Protein AF-A0A960QVB6-F1 (afdb_monomer_lite)

Structure (mmCIF, N/CA/C/O backbone):
data_AF-A0A960QVB6-F1
#
_entry.id   AF-A0A960QVB6-F1
#
loop_
_atom_site.group_PDB
_atom_site.id
_atom_site.type_symbol
_atom_site.label_atom_id
_atom_site.label_alt_id
_atom_site.label_comp_id
_atom_site.label_asym_id
_atom_site.label_entity_id
_atom_site.label_seq_id
_atom_site.pdbx_PDB_ins_code
_atom_site.Cartn_x
_atom_site.Cartn_y
_atom_site.Cartn_z
_atom_site.occupancy
_atom_site.B_iso_or_equiv
_atom_site.auth_seq_id
_atom_site.auth_comp_id
_atom_site.auth_asym_id
_atom_site.auth_atom_id
_atom_site.pdbx_PDB_model_num
ATOM 1 N N . ASP A 1 1 ? 11.034 -5.107 14.379 1.00 56.69 1 ASP A N 1
ATOM 2 C CA . ASP A 1 1 ? 11.089 -4.723 15.802 1.00 56.69 1 ASP A CA 1
ATOM 3 C C . ASP A 1 1 ? 9.860 -5.320 16.473 1.00 56.69 1 ASP A C 1
ATOM 5 O O . ASP A 1 1 ? 8.803 -5.321 15.856 1.00 56.69 1 ASP A O 1
ATOM 9 N N . GLN A 1 2 ? 9.984 -5.855 17.685 1.00 61.66 2 GLN A N 1
ATOM 10 C CA . GLN A 1 2 ? 8.867 -6.417 18.454 1.00 61.66 2 GLN A CA 1
ATOM 11 C C . GLN A 1 2 ? 7.765 -5.370 18.742 1.00 61.66 2 GLN A C 1
ATOM 13 O O . GLN A 1 2 ? 6.646 -5.732 19.089 1.00 61.66 2 GLN A O 1
ATOM 18 N N . LYS A 1 3 ? 8.071 -4.075 18.558 1.00 71.31 3 LYS A N 1
ATOM 19 C CA . LYS A 1 3 ? 7.130 -2.948 18.660 1.00 71.31 3 LYS A CA 1
ATOM 20 C C . LYS A 1 3 ? 6.368 -2.622 17.372 1.00 71.31 3 LYS A C 1
ATOM 22 O O . LYS A 1 3 ? 5.422 -1.839 17.424 1.00 71.31 3 LYS A O 1
ATOM 27 N N . THR A 1 4 ? 6.774 -3.159 16.222 1.00 69.88 4 THR A N 1
ATOM 28 C CA . THR A 1 4 ? 6.076 -2.908 14.955 1.00 69.88 4 THR A CA 1
ATOM 29 C C . THR A 1 4 ? 5.006 -3.983 14.765 1.00 69.88 4 THR A C 1
ATOM 31 O O . THR A 1 4 ? 5.360 -5.161 14.690 1.00 69.88 4 THR A O 1
ATOM 34 N N . PRO A 1 5 ? 3.714 -3.620 14.709 1.00 80.19 5 PRO A N 1
ATOM 35 C CA . PRO A 1 5 ? 2.648 -4.590 14.511 1.00 80.19 5 PRO A CA 1
ATOM 36 C C . PRO A 1 5 ? 2.781 -5.285 13.153 1.00 80.19 5 PRO A C 1
ATOM 38 O O . PRO A 1 5 ? 3.361 -4.741 12.209 1.00 80.19 5 PRO A O 1
ATOM 41 N N . ALA A 1 6 ? 2.233 -6.498 13.064 1.00 89.56 6 ALA A N 1
ATOM 42 C CA . ALA A 1 6 ? 2.119 -7.196 11.792 1.00 89.56 6 ALA A CA 1
ATOM 43 C C . ALA A 1 6 ? 1.282 -6.357 10.816 1.00 89.56 6 ALA A C 1
ATOM 45 O O . ALA A 1 6 ? 0.290 -5.737 11.205 1.00 89.56 6 ALA A O 1
ATOM 46 N N . TYR A 1 7 ? 1.690 -6.348 9.552 1.00 94.50 7 TYR A N 1
ATOM 47 C CA . TYR A 1 7 ? 0.941 -5.712 8.479 1.00 94.50 7 TYR A CA 1
ATOM 48 C C . TYR A 1 7 ? 0.305 -6.777 7.588 1.00 94.50 7 TYR A C 1
ATOM 50 O O . TYR A 1 7 ? 0.793 -7.903 7.481 1.00 94.50 7 TYR A O 1
ATOM 58 N N . GLU A 1 8 ? -0.778 -6.399 6.926 1.00 96.44 8 GLU A N 1
ATOM 59 C CA . GLU A 1 8 ? -1.409 -7.189 5.880 1.00 96.44 8 GLU A CA 1
ATOM 60 C C . GLU A 1 8 ? -0.887 -6.731 4.517 1.00 96.44 8 GLU A C 1
ATOM 62 O O . GLU A 1 8 ? -0.880 -5.533 4.213 1.00 96.44 8 GLU A O 1
ATOM 67 N N . SER A 1 9 ? -0.459 -7.688 3.695 1.00 96.75 9 SER A N 1
ATOM 68 C CA . SER A 1 9 ? -0.113 -7.448 2.297 1.00 96.75 9 SER A CA 1
ATOM 69 C C . SER A 1 9 ? -1.366 -7.592 1.439 1.00 96.75 9 SER A C 1
ATOM 71 O O . SER A 1 9 ? -1.954 -8.668 1.370 1.00 96.75 9 SER A O 1
ATOM 73 N N . LEU A 1 10 ? -1.789 -6.500 0.804 1.00 96.38 10 LEU A N 1
ATOM 74 C CA . LEU A 1 10 ? -2.958 -6.465 -0.084 1.00 96.38 10 LEU A CA 1
ATOM 75 C C . LEU A 1 10 ? -2.589 -6.687 -1.553 1.00 96.38 10 LEU A C 1
ATOM 77 O O . LEU A 1 10 ? -3.462 -6.908 -2.389 1.00 96.38 10 LEU A O 1
ATOM 81 N N . GLY A 1 11 ? -1.302 -6.599 -1.875 1.00 94.81 11 GLY A N 1
ATOM 82 C CA . GLY A 1 11 ? -0.792 -6.804 -3.218 1.00 94.81 11 GLY A CA 1
ATOM 83 C C . GLY A 1 11 ? 0.694 -7.111 -3.184 1.00 94.81 11 GLY A C 1
ATOM 84 O O . GLY A 1 11 ? 1.435 -6.533 -2.387 1.00 94.81 11 GLY A O 1
ATOM 85 N N . LEU A 1 12 ? 1.118 -8.002 -4.074 1.00 96.25 12 LEU A N 1
ATOM 86 C CA . LEU A 1 12 ? 2.513 -8.374 -4.272 1.00 96.25 12 LEU A CA 1
ATOM 87 C C . LEU A 1 12 ? 2.980 -7.913 -5.648 1.00 96.25 12 LEU A C 1
ATOM 89 O O . LEU A 1 12 ? 2.200 -7.877 -6.603 1.00 96.25 12 LEU A O 1
ATOM 93 N N . PHE A 1 13 ? 4.266 -7.611 -5.767 1.00 93.38 13 PHE A N 1
ATOM 94 C CA . PHE A 1 13 ? 4.889 -7.447 -7.071 1.00 93.38 13 PHE A CA 1
ATOM 95 C C . PHE A 1 13 ? 4.944 -8.799 -7.785 1.00 93.38 13 PHE A C 1
ATOM 97 O O . PHE A 1 13 ? 5.601 -9.728 -7.320 1.00 93.38 13 PHE A O 1
ATOM 104 N N . ALA A 1 14 ? 4.262 -8.916 -8.924 1.00 91.56 14 ALA A N 1
ATOM 105 C CA . ALA A 1 14 ? 4.299 -10.134 -9.736 1.00 91.56 14 ALA A CA 1
ATOM 106 C C . ALA A 1 14 ? 5.659 -10.327 -10.429 1.00 91.56 14 ALA A C 1
ATOM 108 O O . ALA A 1 14 ? 6.113 -11.449 -10.630 1.00 91.56 14 ALA A O 1
ATOM 109 N N . SER A 1 15 ? 6.311 -9.223 -10.787 1.00 89.69 15 SER A N 1
ATOM 110 C CA . SER A 1 15 ? 7.607 -9.195 -11.452 1.00 89.69 15 SER A CA 1
ATOM 111 C C . SER A 1 15 ? 8.370 -7.935 -11.054 1.00 89.69 15 SER A C 1
ATOM 113 O O . SER A 1 15 ? 7.899 -7.126 -10.255 1.00 89.69 15 SER A O 1
ATOM 115 N N . GLU A 1 16 ? 9.541 -7.745 -11.646 1.00 88.38 16 GLU A N 1
ATOM 116 C CA . GLU A 1 16 ? 10.397 -6.590 -11.403 1.00 88.38 16 GLU A CA 1
ATOM 117 C C . GLU A 1 16 ? 10.803 -5.904 -12.709 1.00 88.38 16 GLU A C 1
ATOM 119 O O . GLU A 1 16 ? 10.741 -6.494 -13.789 1.00 88.38 16 GLU A O 1
ATOM 124 N N . ILE A 1 17 ? 11.238 -4.648 -12.602 1.00 85.31 17 ILE A N 1
ATOM 125 C CA . ILE A 1 17 ? 11.809 -3.886 -13.713 1.00 85.31 17 ILE A CA 1
ATOM 126 C C . ILE A 1 17 ? 13.244 -3.519 -13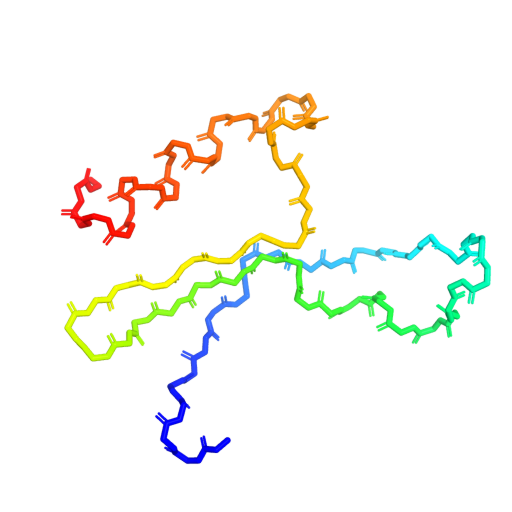.334 1.00 85.31 17 ILE A C 1
ATOM 128 O O . ILE A 1 17 ? 13.498 -2.482 -12.727 1.00 85.31 17 ILE A O 1
ATOM 132 N N . ALA A 1 18 ? 14.198 -4.366 -13.716 1.00 85.44 18 ALA A N 1
ATOM 133 C CA . ALA A 1 18 ? 15.623 -4.145 -13.475 1.00 85.44 18 ALA A CA 1
ATOM 134 C C . ALA A 1 18 ? 16.245 -3.212 -14.535 1.00 85.44 18 ALA A C 1
ATOM 136 O O . ALA A 1 18 ? 17.089 -3.611 -15.336 1.00 85.44 18 ALA A O 1
ATOM 137 N N . LYS A 1 19 ? 15.775 -1.960 -14.594 1.00 86.25 19 LYS A N 1
ATO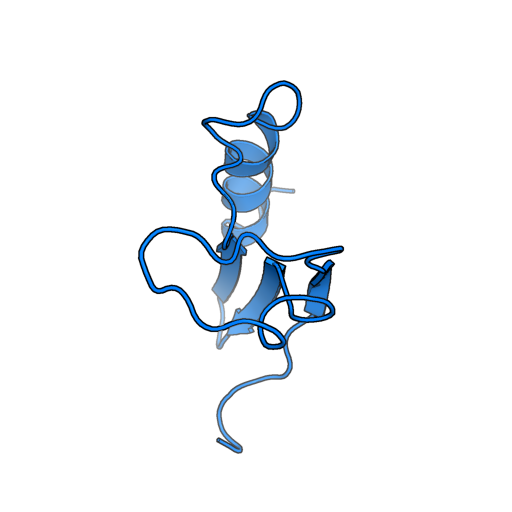M 138 C CA . LYS A 1 19 ? 16.320 -0.912 -15.478 1.00 86.25 19 LYS A CA 1
ATOM 139 C C . LYS A 1 19 ? 17.126 0.108 -14.674 1.00 86.25 19 LYS A C 1
ATOM 141 O O . LYS A 1 19 ? 16.959 0.223 -13.466 1.00 86.25 19 LYS A O 1
ATOM 146 N N . ASN A 1 20 ? 17.988 0.869 -15.350 1.00 85.31 20 ASN A N 1
ATOM 147 C CA . ASN A 1 20 ? 18.770 1.966 -14.754 1.00 85.31 20 ASN A CA 1
ATOM 148 C C . ASN A 1 20 ? 19.656 1.541 -13.564 1.00 85.31 20 ASN A C 1
ATOM 150 O O . ASN A 1 20 ? 19.828 2.299 -12.615 1.00 85.31 20 ASN A O 1
ATOM 154 N N . GLY A 1 21 ? 20.203 0.322 -13.605 1.00 82.81 21 GLY A N 1
ATOM 155 C CA . GLY A 1 21 ? 21.045 -0.207 -12.527 1.00 82.81 21 GLY A CA 1
ATOM 156 C C . GLY A 1 21 ? 20.271 -0.709 -11.304 1.00 82.81 21 GLY A C 1
ATOM 157 O O . GLY A 1 21 ? 20.892 -1.008 -10.287 1.00 82.81 21 GLY A O 1
ATOM 158 N N . ALA A 1 22 ? 18.941 -0.821 -11.387 1.00 84.25 22 ALA A N 1
ATOM 159 C CA . ALA A 1 22 ? 18.152 -1.4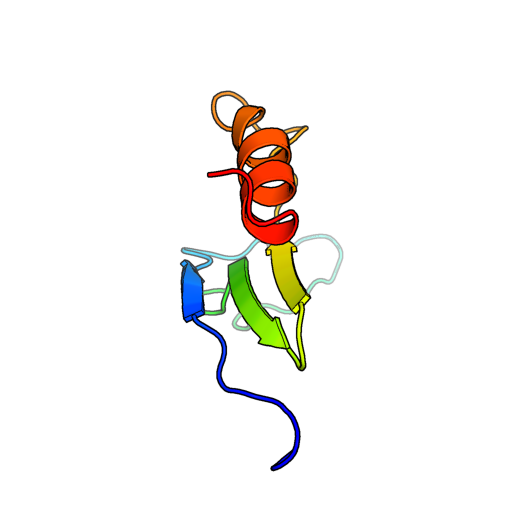58 -10.341 1.00 84.25 22 ALA A CA 1
ATOM 160 C C . ALA A 1 22 ? 18.537 -2.950 -10.199 1.00 84.25 22 ALA A C 1
ATOM 162 O O . ALA A 1 22 ? 18.635 -3.645 -11.216 1.00 84.25 22 ALA A O 1
ATOM 163 N N . PRO A 1 23 ? 18.743 -3.452 -8.966 1.00 81.12 23 PRO A N 1
ATOM 164 C CA . PRO A 1 23 ? 19.039 -4.861 -8.714 1.00 81.12 23 PRO A CA 1
ATOM 165 C C . PRO A 1 23 ? 17.946 -5.796 -9.248 1.00 81.12 23 PRO A C 1
ATOM 167 O O . PRO A 1 23 ? 16.759 -5.497 -9.120 1.00 81.12 23 PRO A O 1
ATOM 170 N N . SER A 1 24 ? 18.349 -6.941 -9.802 1.00 86.19 24 SER A N 1
ATOM 171 C CA . SER A 1 24 ? 17.440 -8.023 -10.208 1.00 86.19 24 SER A CA 1
ATOM 172 C C . SER A 1 24 ? 17.314 -9.089 -9.115 1.00 86.19 24 SER A C 1
ATOM 174 O O . SER A 1 24 ? 18.248 -9.324 -8.351 1.00 86.19 24 SER A O 1
ATOM 176 N N . GLY A 1 25 ? 16.175 -9.770 -9.081 1.00 86.69 25 GLY A N 1
ATOM 177 C CA . GLY A 1 25 ? 15.825 -10.871 -8.195 1.00 86.69 25 GLY A CA 1
ATOM 178 C C . GLY A 1 25 ? 15.265 -10.442 -6.841 1.00 86.69 25 GLY A C 1
ATOM 179 O O . GLY A 1 25 ? 15.190 -11.278 -5.945 1.00 86.69 25 GLY A O 1
ATOM 180 N N . ILE A 1 26 ? 14.912 -9.165 -6.662 1.00 87.38 26 ILE A N 1
ATOM 181 C CA . ILE A 1 26 ? 14.584 -8.612 -5.337 1.00 87.38 26 ILE A CA 1
ATOM 182 C C . ILE A 1 26 ? 13.106 -8.269 -5.196 1.00 87.38 26 ILE A C 1
ATOM 184 O O . ILE A 1 26 ? 12.548 -8.469 -4.121 1.00 87.38 26 ILE A O 1
ATOM 188 N N . MET A 1 27 ? 12.458 -7.733 -6.236 1.00 89.62 27 MET A N 1
ATOM 189 C CA . MET A 1 27 ? 11.106 -7.187 -6.061 1.00 89.62 27 MET A CA 1
ATOM 190 C C . MET A 1 27 ? 10.006 -8.234 -6.206 1.00 89.62 27 MET A C 1
ATOM 192 O O . MET A 1 27 ? 8.996 -8.139 -5.510 1.00 89.62 27 MET A O 1
ATOM 196 N N . ALA A 1 28 ? 10.168 -9.223 -7.086 1.00 92.75 28 ALA A N 1
ATOM 197 C CA . ALA A 1 28 ? 9.130 -10.223 -7.323 1.00 92.75 28 ALA A CA 1
ATOM 198 C C . ALA A 1 28 ? 8.773 -10.978 -6.027 1.00 92.75 28 ALA A C 1
ATOM 200 O O . ALA A 1 28 ? 9.644 -11.426 -5.286 1.00 92.75 28 ALA A O 1
ATOM 201 N N . GLY A 1 29 ? 7.477 -11.098 -5.741 1.00 93.69 29 GLY A N 1
ATOM 202 C CA . GLY A 1 29 ? 6.950 -11.729 -4.529 1.00 93.69 29 GLY A CA 1
ATOM 203 C C . GLY A 1 29 ? 6.987 -10.854 -3.271 1.00 93.69 29 GLY A C 1
ATOM 204 O O . GLY A 1 29 ? 6.477 -11.277 -2.236 1.00 93.69 29 GLY A O 1
ATOM 205 N N . THR A 1 30 ? 7.537 -9.638 -3.334 1.00 94.75 30 THR A N 1
ATOM 206 C CA . THR A 1 30 ? 7.531 -8.705 -2.197 1.00 94.75 30 THR A CA 1
ATOM 207 C C . THR A 1 30 ? 6.247 -7.880 -2.139 1.00 94.75 30 THR A C 1
ATOM 209 O O . THR A 1 30 ? 5.535 -7.722 -3.134 1.00 94.75 30 THR A O 1
ATOM 212 N N . THR A 1 31 ? 5.936 -7.349 -0.956 1.00 96.12 31 THR A N 1
ATOM 213 C CA . THR A 1 31 ? 4.750 -6.518 -0.725 1.00 96.12 31 THR A CA 1
ATOM 214 C C . THR A 1 31 ? 4.792 -5.231 -1.548 1.00 96.12 31 THR A C 1
ATOM 216 O O . THR A 1 31 ? 5.666 -4.391 -1.356 1.00 96.12 31 THR A O 1
ATOM 219 N N . ALA A 1 32 ? 3.793 -5.053 -2.412 1.00 95.25 32 ALA A N 1
ATOM 220 C CA . ALA A 1 32 ? 3.571 -3.840 -3.194 1.00 95.25 32 ALA A CA 1
ATOM 221 C C . ALA A 1 32 ? 2.586 -2.880 -2.510 1.00 95.25 32 ALA A C 1
ATOM 223 O O . ALA A 1 32 ? 2.717 -1.661 -2.629 1.00 95.25 32 ALA A O 1
ATOM 224 N N . VAL A 1 33 ? 1.599 -3.419 -1.790 1.00 97.06 33 VAL A N 1
ATOM 225 C CA . VAL A 1 33 ? 0.590 -2.636 -1.068 1.00 97.06 33 VAL A CA 1
ATOM 226 C C . VAL A 1 33 ? 0.391 -3.236 0.313 1.00 97.06 33 VAL A C 1
ATOM 228 O O . VAL A 1 33 ? 0.118 -4.429 0.433 1.00 97.06 33 VAL A O 1
ATOM 231 N N . ALA A 1 34 ? 0.514 -2.411 1.349 1.00 97.19 34 ALA A N 1
ATOM 232 C CA . ALA A 1 34 ? 0.436 -2.849 2.738 1.00 97.19 34 ALA A CA 1
ATOM 233 C C . ALA A 1 34 ? -0.562 -2.009 3.530 1.00 97.19 34 ALA A C 1
ATOM 235 O O . ALA A 1 34 ? -0.687 -0.806 3.297 1.00 97.19 34 ALA A O 1
ATOM 236 N N . ARG A 1 35 ? -1.202 -2.614 4.530 1.00 97.06 35 ARG A N 1
ATOM 237 C CA . ARG A 1 35 ? -1.935 -1.874 5.561 1.00 97.06 35 ARG A CA 1
ATOM 238 C C . ARG A 1 35 ? -1.722 -2.464 6.946 1.00 97.06 35 ARG A C 1
ATOM 240 O O . ARG A 1 35 ? -1.455 -3.654 7.084 1.00 97.06 35 ARG A O 1
ATOM 247 N N . ALA A 1 36 ? -1.858 -1.637 7.972 1.00 95.94 36 ALA A N 1
ATOM 248 C CA . ALA A 1 36 ? -1.760 -2.063 9.362 1.00 95.94 36 ALA A CA 1
ATOM 249 C C . ALA A 1 36 ? -2.537 -1.122 10.288 1.00 95.94 36 ALA A C 1
ATOM 251 O O . ALA A 1 36 ? -2.776 0.042 9.961 1.00 95.94 36 ALA A O 1
ATOM 252 N N . GLU A 1 37 ? -2.877 -1.613 11.475 1.00 94.94 37 GLU A N 1
ATOM 253 C CA . GLU A 1 37 ? -3.221 -0.759 12.614 1.00 94.94 37 GLU A CA 1
ATOM 254 C C . GLU A 1 37 ? -1.920 -0.379 13.340 1.00 94.94 37 GLU A C 1
ATOM 256 O O . GLU A 1 37 ? -1.044 -1.223 13.535 1.00 94.94 37 GLU A O 1
ATOM 261 N N . PHE A 1 38 ? -1.776 0.884 13.745 1.00 92.69 38 PHE A N 1
ATOM 262 C CA . PHE A 1 38 ? -0.626 1.358 14.518 1.00 92.69 38 PHE A CA 1
ATOM 263 C C . PHE A 1 38 ? -1.080 2.324 15.615 1.00 92.69 38 PHE A C 1
ATOM 265 O O . PHE A 1 38 ? -1.556 3.432 15.349 1.00 92.69 38 PHE A O 1
ATOM 272 N N . GLY A 1 39 ? -0.937 1.903 16.873 1.00 91.62 39 GLY A N 1
ATOM 273 C CA . GLY A 1 39 ? -1.509 2.627 18.006 1.00 91.62 39 GLY A CA 1
ATOM 274 C C . GLY A 1 39 ? -3.030 2.742 17.869 1.00 91.62 39 GLY A C 1
ATOM 275 O O . GLY A 1 39 ? -3.723 1.738 17.757 1.00 91.62 39 GLY A O 1
ATOM 276 N N . GLN A 1 40 ? -3.548 3.973 17.869 1.00 93.19 40 GLN A N 1
ATOM 277 C CA . GLN A 1 40 ? -4.982 4.255 17.686 1.00 93.19 40 GLN A CA 1
ATOM 278 C C . GLN A 1 40 ? -5.367 4.514 16.218 1.00 93.19 40 GLN A C 1
ATOM 280 O O . GLN A 1 40 ? -6.546 4.712 15.906 1.00 93.19 40 GLN A O 1
ATOM 285 N N . GLY A 1 41 ? -4.377 4.558 15.325 1.00 94.75 41 GLY A N 1
ATOM 286 C CA . GLY A 1 41 ? -4.537 4.911 13.923 1.00 94.75 41 GLY A CA 1
ATOM 287 C C . GLY A 1 41 ? -4.350 3.730 12.980 1.00 94.75 41 GLY A C 1
ATOM 288 O O . GLY A 1 41 ? -4.066 2.606 13.383 1.00 94.75 41 GLY A O 1
ATOM 289 N N . ARG A 1 42 ? -4.483 4.040 11.695 1.00 96.69 42 ARG A N 1
ATOM 290 C CA . ARG A 1 42 ? -4.344 3.117 10.574 1.00 96.69 42 ARG A CA 1
ATOM 291 C C . ARG A 1 42 ? -3.283 3.628 9.617 1.00 96.69 42 ARG A C 1
ATOM 293 O O . ARG A 1 42 ? -3.218 4.826 9.353 1.00 96.69 42 ARG A O 1
ATOM 300 N N . VAL A 1 43 ? -2.483 2.716 9.087 1.00 96.12 43 VAL A N 1
ATOM 301 C CA . VAL A 1 43 ? -1.428 2.996 8.112 1.00 96.12 43 VAL A CA 1
ATOM 302 C C . VAL A 1 43 ? -1.740 2.234 6.836 1.00 96.12 43 VAL A C 1
ATOM 304 O O . VAL A 1 43 ? -2.120 1.065 6.884 1.00 96.12 43 VAL A O 1
ATOM 307 N N . PHE A 1 44 ? -1.569 2.898 5.699 1.00 97.44 44 PHE A N 1
ATOM 308 C CA . PHE A 1 44 ? -1.714 2.304 4.379 1.00 97.44 44 PHE A CA 1
ATOM 309 C C . PHE A 1 44 ? -0.559 2.787 3.504 1.00 97.44 44 PHE A C 1
ATOM 311 O O . PHE A 1 44 ? -0.291 3.987 3.451 1.00 97.44 44 PHE A O 1
ATOM 318 N N . CYS A 1 45 ? 0.121 1.863 2.835 1.00 96.81 45 CYS A N 1
ATOM 319 C CA . CYS A 1 45 ? 1.298 2.141 2.022 1.00 96.81 45 CYS A CA 1
ATOM 320 C C . CYS A 1 45 ? 1.094 1.623 0.600 1.00 96.81 45 CYS A C 1
ATOM 322 O O . CYS A 1 45 ? 0.694 0.473 0.406 1.00 96.81 45 CYS A O 1
ATOM 324 N N . PHE A 1 46 ? 1.452 2.451 -0.378 1.00 96.56 46 PHE A N 1
ATOM 325 C CA . PHE A 1 46 ? 1.600 2.053 -1.772 1.00 96.56 46 PHE A CA 1
ATOM 326 C C . PHE A 1 46 ? 3.070 2.163 -2.163 1.00 96.56 46 PHE A C 1
ATOM 328 O O . PHE A 1 46 ? 3.682 3.213 -1.985 1.00 96.56 46 PHE A O 1
ATOM 335 N N . SER A 1 47 ? 3.628 1.082 -2.697 1.00 93.88 47 SER A N 1
ATOM 336 C CA . SER A 1 47 ? 4.825 1.155 -3.526 1.00 93.88 47 SER A CA 1
ATOM 337 C C . SER A 1 47 ? 4.544 1.542 -4.989 1.00 93.88 47 SER A C 1
ATOM 339 O O . SER A 1 47 ? 5.418 2.189 -5.564 1.00 93.88 47 SER A O 1
ATOM 341 N N . PRO A 1 48 ? 3.416 1.158 -5.633 1.00 91.31 48 PRO A N 1
ATOM 342 C CA . PRO A 1 48 ? 3.083 1.661 -6.967 1.00 91.31 48 PRO A CA 1
ATOM 343 C C . PRO A 1 48 ? 2.468 3.068 -6.902 1.00 91.31 48 PRO A C 1
ATOM 345 O O . PRO A 1 48 ? 2.132 3.550 -5.823 1.00 91.31 48 PRO A O 1
ATOM 348 N N . HIS A 1 49 ? 2.266 3.686 -8.069 1.00 93.62 49 HIS A N 1
ATOM 349 C CA . HIS A 1 49 ? 1.576 4.970 -8.235 1.00 93.62 49 HIS A CA 1
ATOM 350 C C . HIS A 1 49 ? 0.131 4.747 -8.712 1.00 93.62 49 HIS A C 1
ATOM 352 O O . HIS A 1 49 ? -0.122 4.837 -9.919 1.00 93.62 49 HIS A O 1
ATOM 358 N N . PRO A 1 50 ? -0.827 4.393 -7.828 1.00 94.31 50 PRO A N 1
ATOM 359 C CA . PRO A 1 50 ? -2.224 4.212 -8.226 1.00 94.31 50 PRO A CA 1
ATOM 360 C C . PRO A 1 50 ? -2.807 5.458 -8.904 1.00 94.31 50 PRO A C 1
ATOM 362 O O . PRO A 1 50 ? -3.627 5.334 -9.800 1.00 94.31 50 PRO A O 1
ATOM 365 N N . GLU A 1 51 ? -2.346 6.651 -8.535 1.00 94.31 51 GLU A N 1
ATOM 366 C CA . GLU A 1 51 ? -2.731 7.929 -9.135 1.00 94.31 51 GLU A CA 1
ATOM 367 C C . GLU A 1 51 ? -2.236 8.129 -10.575 1.00 94.31 51 GLU A C 1
ATOM 369 O O . GLU A 1 51 ? -2.775 8.975 -11.283 1.00 94.31 51 GLU A O 1
ATOM 374 N N . LEU A 1 52 ? -1.232 7.359 -11.010 1.00 94.25 52 LEU A N 1
ATOM 375 C CA . LEU A 1 52 ? -0.681 7.375 -12.372 1.00 94.25 52 LEU A CA 1
ATOM 376 C C . LEU A 1 52 ? -0.931 6.062 -13.126 1.00 94.25 52 LEU A C 1
ATOM 378 O O . LEU A 1 52 ? -0.366 5.852 -14.199 1.00 94.25 52 LEU A O 1
ATOM 382 N N . THR A 1 53 ? -1.734 5.160 -12.562 1.00 91.94 53 THR A N 1
ATOM 383 C CA . THR A 1 53 ? -2.031 3.859 -13.161 1.00 91.94 53 THR A CA 1
ATOM 384 C C . THR A 1 53 ? -3.499 3.817 -13.552 1.00 91.94 53 THR A C 1
ATOM 386 O O . THR A 1 53 ? -4.378 3.887 -12.692 1.00 91.94 53 THR A O 1
ATOM 389 N N . GLU A 1 54 ? -3.747 3.681 -14.853 1.00 94.88 54 GLU A N 1
ATOM 390 C CA . GLU A 1 54 ? -5.096 3.682 -15.415 1.00 94.88 54 GLU A CA 1
ATOM 391 C C . GLU A 1 54 ? -5.983 2.613 -14.759 1.00 94.88 54 GLU A C 1
ATOM 393 O O . GLU A 1 54 ? -5.609 1.441 -14.651 1.00 94.88 54 GLU A O 1
ATOM 398 N N . GLY A 1 55 ? -7.168 3.026 -14.307 1.00 94.19 55 GLY A N 1
ATOM 399 C CA . GLY A 1 55 ? -8.196 2.144 -13.752 1.00 94.19 55 GLY A CA 1
ATOM 400 C C . GLY A 1 55 ? -8.090 1.867 -12.249 1.00 94.19 55 GLY A C 1
ATOM 40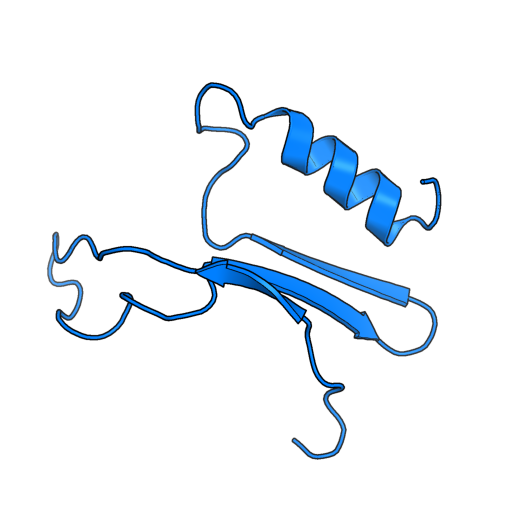1 O O . GLY A 1 55 ? -8.985 1.223 -11.691 1.00 94.19 55 GLY A O 1
ATOM 402 N N . ILE A 1 56 ? -7.047 2.351 -11.564 1.00 94.00 56 ILE A N 1
ATOM 403 C CA . ILE A 1 56 ? -6.890 2.198 -10.105 1.00 94.00 56 ILE A CA 1
ATOM 404 C C . ILE A 1 56 ? -6.695 3.523 -9.354 1.00 94.00 56 ILE A C 1
ATOM 406 O O . ILE A 1 56 ? -6.403 3.520 -8.159 1.00 94.00 56 ILE A O 1
ATOM 410 N N . GLU A 1 57 ? -6.959 4.660 -9.988 1.00 95.56 57 GLU A N 1
ATOM 411 C CA . GLU A 1 57 ? -6.810 6.009 -9.423 1.00 95.56 57 GLU A CA 1
ATOM 412 C C . GLU A 1 57 ? -7.662 6.189 -8.158 1.00 95.56 57 GLU A C 1
ATOM 414 O O . GLU A 1 57 ? -7.258 6.815 -7.172 1.00 95.56 57 GLU A O 1
ATOM 419 N N . SER A 1 58 ? -8.841 5.558 -8.140 1.00 95.50 58 SER A N 1
ATOM 420 C CA . SER A 1 58 ? -9.755 5.572 -6.993 1.00 95.50 58 SER A CA 1
ATOM 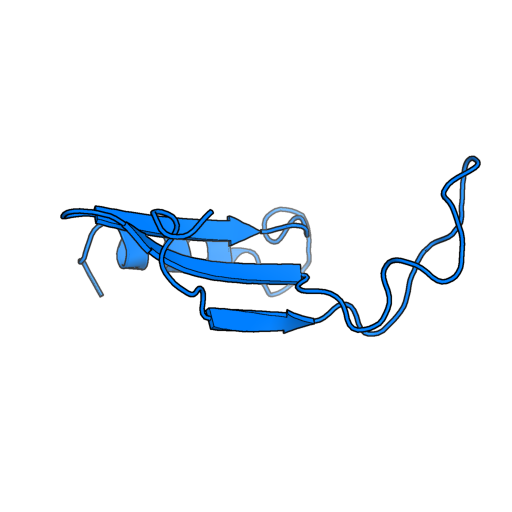421 C C . SER A 1 58 ? -9.167 4.943 -5.722 1.00 95.50 58 SER A C 1
ATOM 423 O O . SER A 1 58 ? -9.691 5.173 -4.626 1.00 95.50 58 SER A O 1
ATOM 425 N N . PHE A 1 59 ? -8.079 4.171 -5.824 1.00 96.38 59 PHE A N 1
ATOM 426 C CA . PHE A 1 59 ? -7.477 3.482 -4.684 1.00 96.38 59 PHE A CA 1
ATOM 427 C C . PHE A 1 59 ? -6.907 4.467 -3.668 1.00 96.38 59 PHE A C 1
ATOM 429 O O . PHE A 1 59 ? -7.021 4.208 -2.472 1.00 96.38 59 PHE A O 1
ATOM 436 N N . VAL A 1 60 ? -6.396 5.622 -4.109 1.00 96.44 60 VAL A N 1
ATOM 437 C CA . VAL A 1 60 ? -5.918 6.672 -3.197 1.00 96.44 60 VAL A CA 1
ATOM 438 C C . VAL A 1 60 ? -7.060 7.160 -2.311 1.00 96.44 60 VAL A C 1
ATOM 440 O O . VAL A 1 60 ? -6.954 7.147 -1.086 1.00 96.44 60 VAL A O 1
ATOM 443 N N . ALA A 1 61 ? -8.201 7.518 -2.907 1.00 96.69 61 ALA A N 1
ATOM 444 C CA . ALA A 1 61 ? -9.361 7.989 -2.154 1.00 96.69 61 ALA A CA 1
ATOM 445 C C . ALA A 1 61 ? -9.912 6.910 -1.205 1.00 96.69 61 ALA A C 1
ATOM 447 O O . ALA A 1 61 ? -10.301 7.212 -0.076 1.00 96.69 61 ALA A O 1
ATOM 448 N N . ARG A 1 62 ? -9.922 5.643 -1.640 1.00 96.94 62 ARG A N 1
ATOM 449 C CA . ARG A 1 62 ? -10.333 4.507 -0.800 1.00 96.94 62 ARG A CA 1
ATOM 450 C C . ARG A 1 62 ? -9.384 4.307 0.381 1.00 96.94 62 ARG A C 1
ATOM 452 O O . ARG A 1 62 ? -9.862 4.174 1.503 1.00 96.94 62 ARG A O 1
ATOM 459 N N . ALA A 1 63 ? -8.073 4.358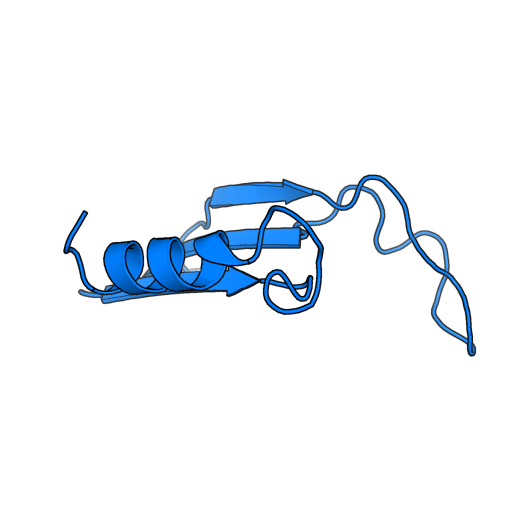 0.154 1.00 97.25 63 ALA A N 1
ATOM 460 C CA . ALA A 1 63 ? -7.073 4.260 1.212 1.00 97.25 63 ALA A CA 1
ATOM 461 C C . ALA A 1 63 ? -7.197 5.416 2.215 1.00 97.25 63 ALA A C 1
ATOM 463 O O . ALA A 1 63 ? -7.184 5.170 3.418 1.00 97.25 63 ALA A O 1
ATOM 464 N N . VAL A 1 64 ? -7.416 6.654 1.749 1.00 97.31 64 VAL A N 1
ATOM 465 C CA . VAL A 1 64 ? -7.642 7.824 2.620 1.00 97.31 64 VAL A CA 1
ATOM 466 C C . VAL A 1 64 ? -8.878 7.637 3.506 1.00 97.31 64 VAL A C 1
ATOM 468 O O . VAL A 1 64 ? -8.819 7.890 4.709 1.00 97.31 64 VAL A O 1
ATOM 471 N N . ARG A 1 65 ? -10.001 7.161 2.950 1.00 98.00 65 ARG A N 1
ATOM 472 C CA . ARG A 1 65 ? -11.206 6.864 3.749 1.00 98.00 65 ARG A CA 1
ATOM 473 C C . ARG A 1 65 ? -10.959 5.741 4.757 1.00 98.00 65 ARG A C 1
ATOM 475 O O . ARG A 1 65 ? -11.372 5.869 5.909 1.00 98.00 65 ARG A O 1
ATOM 482 N N . TRP A 1 66 ? -10.235 4.700 4.344 1.00 97.38 66 TRP A N 1
ATOM 483 C CA . TRP A 1 66 ? -9.855 3.570 5.190 1.00 97.38 66 TRP A CA 1
ATOM 484 C C . TRP A 1 66 ? -9.025 4.010 6.401 1.00 97.38 66 TRP A C 1
ATOM 486 O O . TRP A 1 66 ? -9.391 3.712 7.543 1.00 97.38 66 TRP A O 1
ATOM 496 N N . VAL A 1 67 ? -7.953 4.785 6.182 1.00 97.56 67 VAL A N 1
ATOM 497 C CA . VAL A 1 67 ? -7.107 5.278 7.284 1.00 97.56 67 VAL A CA 1
ATOM 498 C C . VAL A 1 67 ? -7.849 6.262 8.186 1.00 97.56 67 VAL A C 1
ATOM 500 O O . VAL A 1 67 ? -7.628 6.273 9.394 1.00 97.56 67 VAL A O 1
ATOM 503 N N . ALA A 1 68 ? -8.782 7.036 7.625 1.00 97.69 68 ALA A N 1
ATOM 504 C CA . ALA A 1 68 ? -9.638 7.947 8.377 1.00 97.69 68 ALA A CA 1
ATOM 505 C C . ALA A 1 68 ? -10.758 7.242 9.165 1.00 97.69 68 ALA A C 1
ATOM 507 O O . ALA A 1 68 ? -11.489 7.924 9.882 1.00 97.69 68 ALA A O 1
ATOM 508 N N . LYS A 1 69 ? -10.908 5.912 9.041 1.00 96.25 69 LYS A N 1
ATOM 509 C CA . LYS A 1 69 ? -11.993 5.122 9.654 1.00 96.25 69 LYS A CA 1
ATOM 510 C C . LYS A 1 69 ? -13.386 5.597 9.206 1.00 96.25 69 LYS A C 1
ATOM 512 O O . LYS A 1 69 ? -14.303 5.713 10.012 1.00 96.25 69 LYS A O 1
ATOM 517 N N . ARG A 1 70 ? -13.517 5.914 7.911 1.00 94.31 70 ARG A N 1
ATOM 518 C CA . ARG A 1 70 ? -14.735 6.436 7.253 1.00 94.31 70 ARG A CA 1
ATOM 519 C C . ARG A 1 70 ? -15.211 5.533 6.110 1.00 94.31 70 ARG A C 1
ATOM 521 O O . ARG A 1 70 ? -15.642 6.031 5.071 1.00 94.31 70 ARG A O 1
ATOM 528 N N . GLU A 1 71 ? -15.001 4.235 6.273 1.00 67.62 71 GLU A N 1
ATOM 529 C CA . GLU A 1 71 ? -15.398 3.196 5.316 1.00 67.62 71 GLU A CA 1
ATOM 530 C C . GLU A 1 71 ? -16.898 2.937 5.358 1.00 67.62 71 GLU A C 1
ATOM 532 O O . GLU A 1 71 ? -17.437 2.887 6.487 1.00 67.62 71 GLU A O 1
#

pLDDT: mean 91.21, std 8.42, range [56.69, 98.0]

Sequence (71 aa):
DQKTPAYESLGLFASEIAKNGAPSGIMAGTTAVARAEFGQGRVFCFSPHPELTEGIESFVARAVRWVAKRE

Radius of gyration: 14.26 Å; chains: 1; bounding box: 36×20×34 Å

Foldseek 3Di:
DVLDDDKDQPDAACADDCPPPRDHPPRHRDRQWIKDDHDPWIDIDGNDDLCPDPPRVCVVVVVVCVRVVND

Secondary structure (DSSP, 8-state):
-TTSPP-EEEEE-SS----TTPPSSSSTTSEEEEEEEETTEEEEEESS-GGGSTT-THHHHHHHHHHTT--